Protein AF-A0AA89BQR2-F1 (afdb_monomer_lite)

InterPro domains:
  IPR036770 Ankyrin repeat-containing domain superfamily [G3DSA:1.25.40.20] (1-88)
  IPR036770 Ankyrin repeat-containing domain superfamily [SSF48403] (2-73)

Structure (mmCIF, N/CA/C/O backbone):
data_AF-A0AA89BQR2-F1
#
_entry.id   AF-A0AA89BQR2-F1
#
loop_
_atom_site.group_PDB
_atom_site.id
_atom_site.type_symbol
_atom_site.label_atom_id
_atom_site.label_alt_id
_atom_site.label_comp_id
_atom_site.label_asym_id
_atom_site.label_entity_id
_atom_site.label_seq_id
_atom_site.pdbx_PDB_ins_code
_atom_site.Cartn_x
_atom_site.Cartn_y
_atom_site.Cartn_z
_atom_site.occupancy
_atom_site.B_iso_or_equiv
_atom_site.auth_seq_id
_atom_site.auth_comp_id
_atom_site.auth_asym_id
_atom_site.auth_atom_id
_atom_site.pdbx_PDB_model_num
ATOM 1 N N . MET A 1 1 ? -2.392 -8.832 -18.900 1.00 62.16 1 MET A N 1
ATOM 2 C CA . MET A 1 1 ? -2.655 -10.027 -18.062 1.00 62.16 1 MET A CA 1
ATOM 3 C C . MET A 1 1 ? -3.172 -9.660 -16.673 1.00 62.16 1 MET A C 1
ATOM 5 O O . MET A 1 1 ? -4.148 -10.267 -16.267 1.00 62.16 1 MET A O 1
ATOM 9 N N . ALA A 1 2 ? -2.611 -8.667 -15.965 1.00 75.62 2 ALA A N 1
ATOM 10 C CA . ALA A 1 2 ? -3.115 -8.316 -14.628 1.00 75.62 2 ALA A CA 1
ATOM 11 C C . ALA A 1 2 ? -4.550 -7.757 -14.610 1.00 75.62 2 ALA A C 1
ATOM 13 O O . ALA A 1 2 ? -5.295 -8.112 -13.706 1.00 75.62 2 ALA A O 1
ATOM 14 N N . TRP A 1 3 ? -4.969 -6.980 -15.618 1.00 81.69 3 TRP A N 1
ATOM 15 C CA . TRP A 1 3 ? -6.349 -6.472 -15.684 1.00 81.69 3 TRP A CA 1
ATOM 16 C C . TRP A 1 3 ? -7.400 -7.593 -15.625 1.00 81.69 3 TRP A C 1
ATOM 18 O O . TRP A 1 3 ? -8.339 -7.513 -14.847 1.00 81.69 3 TRP A O 1
ATOM 28 N N . LEU A 1 4 ? -7.167 -8.704 -16.335 1.00 87.69 4 LEU A N 1
ATOM 29 C CA . LEU A 1 4 ? -8.053 -9.871 -16.296 1.00 87.69 4 LEU A CA 1
ATOM 30 C C . LEU A 1 4 ? -8.179 -10.464 -14.884 1.00 87.69 4 LEU A C 1
ATOM 32 O O . LEU A 1 4 ? -9.252 -10.907 -14.503 1.00 87.69 4 LEU A O 1
ATOM 36 N N . LEU A 1 5 ? -7.093 -10.496 -14.109 1.00 88.19 5 LEU A N 1
ATOM 37 C CA . LEU A 1 5 ? -7.138 -11.023 -12.744 1.00 88.19 5 LEU A CA 1
ATOM 38 C C . LEU A 1 5 ? -7.947 -10.103 -11.828 1.00 88.19 5 LEU A C 1
ATOM 40 O O . LEU A 1 5 ? -8.752 -10.590 -11.041 1.00 88.19 5 LEU A O 1
ATOM 44 N N . ILE A 1 6 ? -7.758 -8.789 -11.963 1.00 89.19 6 ILE A N 1
ATOM 45 C CA . ILE A 1 6 ? -8.514 -7.785 -11.207 1.00 89.19 6 ILE A CA 1
ATOM 46 C C . ILE A 1 6 ? -10.005 -7.870 -11.555 1.00 89.19 6 ILE A C 1
ATOM 48 O O . ILE A 1 6 ? -10.831 -7.943 -10.649 1.00 89.19 6 ILE A O 1
ATOM 52 N N . ASP A 1 7 ? -10.348 -7.969 -12.842 1.00 89.19 7 ASP A N 1
ATOM 53 C CA . ASP A 1 7 ? -11.734 -8.132 -13.303 1.00 89.19 7 ASP A CA 1
ATOM 54 C C . ASP A 1 7 ? -12.378 -9.428 -12.784 1.00 89.19 7 ASP A C 1
ATOM 56 O O . ASP A 1 7 ? -13.581 -9.477 -12.532 1.00 89.19 7 ASP A O 1
ATOM 60 N N . LEU A 1 8 ? -11.580 -10.482 -12.587 1.00 93.44 8 LEU A N 1
ATOM 61 C CA . LEU A 1 8 ? -12.020 -11.740 -11.978 1.00 93.44 8 LEU A CA 1
ATOM 62 C C . LEU A 1 8 ? -12.099 -11.685 -10.440 1.00 93.44 8 LEU A C 1
ATOM 64 O O . LEU A 1 8 ? -12.394 -12.703 -9.814 1.00 93.44 8 LEU A O 1
ATOM 68 N N . GLY A 1 9 ? -11.864 -10.524 -9.824 1.00 89.81 9 GLY A N 1
ATOM 69 C CA . GLY A 1 9 ? -11.985 -10.314 -8.381 1.00 89.81 9 GLY A CA 1
ATOM 70 C C . GLY A 1 9 ? -10.720 -10.630 -7.586 1.00 89.81 9 GLY A C 1
ATOM 71 O O . GLY A 1 9 ? -10.813 -10.924 -6.393 1.00 89.81 9 GLY A O 1
ATOM 72 N N . ALA A 1 10 ? -9.541 -10.601 -8.215 1.00 92.94 10 ALA A N 1
ATOM 73 C CA . ALA A 1 10 ? -8.287 -10.679 -7.474 1.00 92.94 10 ALA A CA 1
ATOM 74 C C . ALA A 1 10 ? -8.175 -9.511 -6.483 1.00 92.94 10 ALA A C 1
ATOM 76 O O . ALA A 1 10 ? -8.398 -8.352 -6.834 1.00 92.94 10 ALA A O 1
ATOM 77 N N . ASP A 1 11 ? -7.789 -9.823 -5.247 1.00 93.94 11 ASP A N 1
ATOM 78 C CA . ASP A 1 11 ? -7.597 -8.816 -4.211 1.00 93.94 11 ASP A CA 1
ATOM 79 C C . ASP A 1 11 ? -6.350 -7.964 -4.508 1.00 93.94 11 ASP A C 1
ATOM 81 O O . ASP A 1 11 ? -5.209 -8.400 -4.335 1.00 93.94 11 ASP A O 1
ATOM 85 N N . VAL A 1 12 ? -6.573 -6.719 -4.939 1.00 93.62 12 VAL A N 1
ATOM 86 C CA . VAL A 1 12 ? -5.517 -5.723 -5.208 1.00 93.62 12 VAL A CA 1
ATOM 87 C C . VAL A 1 12 ? -4.760 -5.294 -3.948 1.00 93.62 12 VAL A C 1
ATOM 89 O O . VAL A 1 12 ? -3.703 -4.670 -4.032 1.00 93.62 12 VAL A O 1
ATOM 92 N N . ASN A 1 13 ? -5.294 -5.650 -2.783 1.00 92.69 13 ASN A N 1
ATOM 93 C CA . ASN A 1 13 ? -4.764 -5.389 -1.459 1.00 92.69 13 ASN A CA 1
ATOM 94 C C . ASN A 1 13 ? -4.310 -6.685 -0.758 1.00 92.69 13 ASN A C 1
ATOM 96 O O . ASN A 1 13 ? -4.089 -6.671 0.455 1.00 92.69 13 ASN A O 1
ATOM 100 N N . ALA A 1 14 ? -4.110 -7.784 -1.493 1.00 93.44 14 ALA A N 1
ATOM 101 C CA . ALA A 1 14 ? -3.501 -8.989 -0.937 1.00 93.44 14 ALA A CA 1
ATOM 102 C C . ALA A 1 14 ? -2.115 -8.676 -0.346 1.00 93.44 14 ALA A C 1
ATOM 104 O O . ALA A 1 14 ? -1.433 -7.765 -0.810 1.00 93.44 14 ALA A O 1
ATOM 105 N N . ILE A 1 15 ? -1.689 -9.429 0.666 1.00 92.56 15 ILE A N 1
ATOM 106 C CA . ILE A 1 15 ? -0.370 -9.268 1.293 1.00 92.56 15 ILE A CA 1
ATOM 107 C C . ILE A 1 15 ? 0.469 -10.529 1.108 1.00 92.56 15 ILE A C 1
ATOM 109 O O . ILE A 1 15 ? -0.046 -11.646 1.200 1.00 92.56 15 ILE A O 1
ATOM 113 N N . ASP A 1 16 ? 1.762 -10.356 0.854 1.00 93.81 16 ASP A N 1
ATOM 114 C CA . ASP A 1 16 ? 2.734 -11.444 0.908 1.00 93.81 16 ASP A CA 1
ATOM 115 C C . ASP A 1 16 ? 3.269 -11.662 2.340 1.00 93.81 16 ASP A C 1
ATOM 117 O O . ASP A 1 16 ? 2.844 -11.027 3.309 1.00 93.81 16 ASP A O 1
ATOM 121 N N . LYS A 1 17 ? 4.229 -12.581 2.483 1.00 93.25 17 LYS A N 1
ATOM 122 C CA . LYS A 1 17 ? 4.891 -12.895 3.764 1.00 93.25 17 LYS A CA 1
ATOM 123 C C . LYS A 1 17 ? 5.654 -11.712 4.382 1.00 93.25 17 LYS A C 1
ATOM 125 O O . LYS A 1 17 ? 5.893 -11.706 5.586 1.00 93.25 17 LYS A O 1
ATOM 130 N N . ASP A 1 18 ? 6.049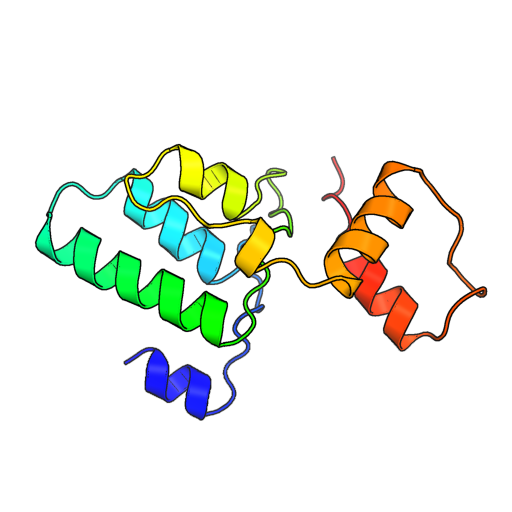 -10.744 3.563 1.00 91.19 18 ASP A N 1
ATOM 131 C CA . ASP A 1 18 ? 6.815 -9.562 3.948 1.00 91.19 18 ASP A CA 1
ATOM 132 C C . ASP A 1 18 ? 5.884 -8.345 4.144 1.00 91.19 18 ASP A C 1
ATOM 134 O O . ASP A 1 18 ? 6.341 -7.221 4.365 1.00 91.19 18 ASP A O 1
ATOM 138 N N . GLY A 1 19 ? 4.564 -8.561 4.095 1.00 91.56 19 GLY A N 1
ATOM 139 C CA . GLY A 1 19 ? 3.552 -7.516 4.216 1.00 91.56 19 GLY A CA 1
ATOM 140 C C . GLY A 1 19 ? 3.464 -6.616 2.982 1.00 91.56 19 GLY A C 1
ATOM 141 O O . GLY A 1 19 ? 2.813 -5.574 3.039 1.00 91.56 19 GLY A O 1
ATOM 142 N N . ASN A 1 20 ? 4.111 -6.980 1.872 1.00 93.94 20 ASN A N 1
ATOM 143 C CA . ASN A 1 20 ? 4.011 -6.225 0.632 1.00 93.94 20 ASN A CA 1
ATOM 144 C C . ASN A 1 20 ? 2.674 -6.510 -0.039 1.00 93.94 20 ASN A C 1
ATOM 146 O O . ASN A 1 20 ? 2.246 -7.659 -0.165 1.00 93.94 20 ASN A O 1
ATOM 150 N N . ARG A 1 21 ? 2.054 -5.444 -0.532 1.00 94.12 21 ARG A N 1
ATOM 151 C CA . ARG A 1 21 ? 0.893 -5.507 -1.418 1.00 94.12 21 ARG A CA 1
ATOM 152 C C . ARG A 1 21 ? 1.351 -5.547 -2.875 1.00 94.12 21 ARG A C 1
ATOM 154 O O . ARG A 1 21 ? 2.491 -5.164 -3.150 1.00 94.12 21 ARG A O 1
ATOM 161 N N . PRO A 1 22 ? 0.487 -5.928 -3.834 1.00 95.12 22 PRO A N 1
ATOM 162 C CA . PRO A 1 22 ? 0.813 -5.853 -5.257 1.00 95.12 22 PRO A CA 1
ATOM 163 C C . PRO A 1 22 ? 1.455 -4.519 -5.662 1.00 95.12 22 PRO A C 1
ATOM 165 O O . PRO A 1 22 ? 2.446 -4.508 -6.388 1.00 95.12 22 PRO A O 1
ATOM 168 N N . LEU A 1 23 ? 0.956 -3.403 -5.119 1.00 94.19 23 LEU A N 1
ATOM 169 C CA . LEU A 1 23 ? 1.494 -2.074 -5.404 1.00 94.19 23 LEU A CA 1
ATOM 170 C C . LEU A 1 23 ? 2.913 -1.858 -4.835 1.00 94.19 23 LEU A C 1
ATOM 172 O O . LEU A 1 23 ? 3.743 -1.254 -5.512 1.00 94.19 23 LEU A O 1
ATOM 176 N N . HIS A 1 24 ? 3.245 -2.409 -3.657 1.00 94.94 24 HIS A N 1
ATOM 177 C CA . HIS A 1 24 ? 4.613 -2.364 -3.112 1.00 94.94 24 HIS A CA 1
ATOM 178 C C . HIS A 1 24 ? 5.598 -3.075 -4.039 1.00 94.94 24 HIS A C 1
ATOM 180 O O . HIS A 1 24 ? 6.692 -2.570 -4.284 1.00 94.94 24 HIS A O 1
ATOM 186 N N . LEU A 1 25 ? 5.201 -4.233 -4.575 1.00 93.69 25 LEU A N 1
ATOM 187 C CA . LEU A 1 25 ? 6.041 -5.013 -5.482 1.00 93.69 25 LEU A CA 1
ATOM 188 C C . LEU A 1 25 ? 6.305 -4.254 -6.787 1.00 93.69 25 LEU A C 1
ATOM 190 O O . LEU A 1 25 ? 7.445 -4.227 -7.244 1.00 93.69 25 LEU A O 1
ATOM 194 N N . VAL A 1 26 ? 5.288 -3.588 -7.346 1.00 92.94 26 VAL A N 1
ATOM 195 C CA . VAL A 1 26 ? 5.439 -2.745 -8.544 1.00 92.94 26 VAL A CA 1
ATOM 196 C C . VAL A 1 26 ? 6.467 -1.639 -8.307 1.00 92.94 26 VAL A C 1
ATOM 198 O O . VAL A 1 26 ? 7.406 -1.506 -9.090 1.00 92.94 26 VAL A O 1
ATOM 201 N N . TYR A 1 27 ? 6.361 -0.903 -7.199 1.00 93.31 27 TYR A N 1
ATOM 202 C CA . TYR A 1 27 ? 7.309 0.171 -6.892 1.00 93.31 27 TYR A CA 1
ATOM 203 C C . TYR A 1 27 ? 8.718 -0.326 -6.573 1.00 93.31 27 TYR A C 1
ATOM 205 O O . TYR A 1 27 ? 9.697 0.293 -6.990 1.00 93.31 27 TYR A O 1
ATOM 213 N N . SER A 1 28 ? 8.840 -1.476 -5.908 1.00 91.31 28 SER A N 1
ATOM 214 C CA . SER A 1 28 ? 10.140 -2.112 -5.697 1.00 91.31 28 SER A CA 1
ATOM 215 C C . SER A 1 28 ? 10.816 -2.496 -7.016 1.00 91.31 28 SER A C 1
ATOM 217 O O . SER A 1 28 ? 12.038 -2.404 -7.101 1.00 91.31 28 SER A O 1
ATOM 219 N N . GLN A 1 29 ? 10.057 -2.933 -8.026 1.00 90.81 29 GLN A N 1
ATOM 220 C CA . GLN A 1 29 ? 10.609 -3.231 -9.350 1.00 90.81 29 GLN A CA 1
ATOM 221 C C . GLN A 1 29 ? 10.994 -1.945 -10.084 1.00 90.81 29 GLN A C 1
ATOM 223 O O . GLN A 1 29 ? 12.142 -1.824 -10.511 1.00 90.81 29 GLN A O 1
ATOM 228 N N . LEU A 1 30 ? 10.093 -0.955 -10.135 1.00 90.25 30 LEU A N 1
ATOM 229 C CA . LEU A 1 30 ? 10.334 0.351 -10.766 1.00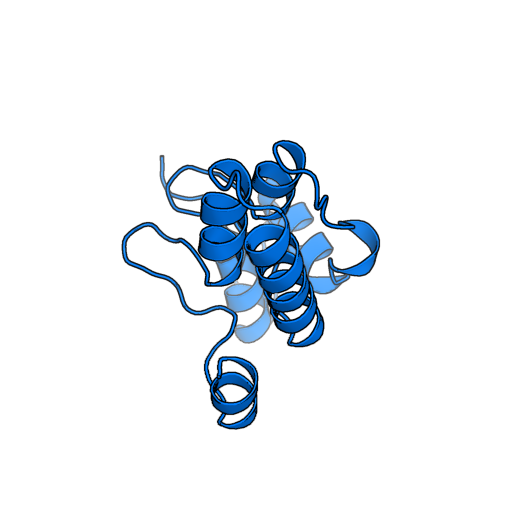 90.25 30 LEU A CA 1
ATOM 230 C C . LEU A 1 30 ? 11.608 1.039 -10.251 1.00 90.25 30 LEU A C 1
ATOM 232 O O . LEU A 1 30 ? 12.315 1.666 -11.032 1.00 90.25 30 LEU A O 1
ATOM 236 N N . ALA A 1 31 ? 11.937 0.890 -8.964 1.00 87.69 31 ALA A N 1
ATOM 237 C CA . ALA A 1 31 ?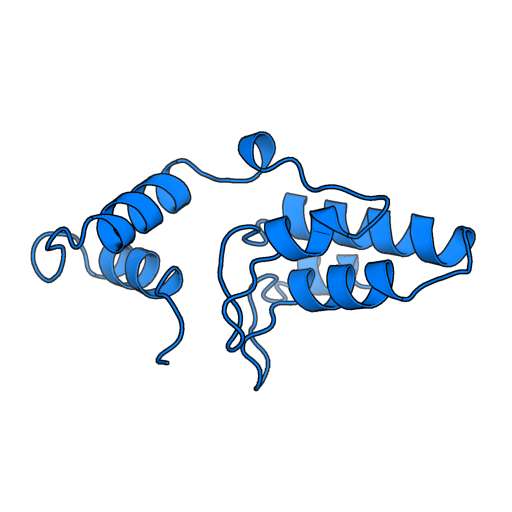 13.152 1.453 -8.368 1.00 87.69 31 ALA A CA 1
ATOM 238 C C . ALA A 1 31 ? 14.463 0.811 -8.869 1.00 87.69 31 ALA A C 1
ATOM 240 O O . ALA A 1 31 ? 15.535 1.390 -8.707 1.00 87.69 31 ALA A O 1
ATOM 241 N N . THR A 1 32 ? 14.397 -0.390 -9.447 1.00 88.62 32 THR A N 1
ATOM 242 C CA . THR A 1 32 ? 15.574 -1.158 -9.900 1.00 88.62 32 THR A CA 1
ATOM 243 C C . THR A 1 32 ? 15.664 -1.302 -11.418 1.00 88.62 32 THR A C 1
ATOM 245 O O . THR A 1 32 ? 16.700 -1.719 -11.938 1.00 88.62 32 THR A O 1
ATOM 248 N N . MET A 1 33 ? 14.594 -0.952 -12.132 1.00 87.19 33 MET A N 1
ATOM 249 C CA . MET A 1 33 ? 14.505 -1.063 -13.582 1.00 87.19 33 MET A CA 1
ATOM 250 C C . MET A 1 33 ? 15.336 0.003 -14.295 1.00 87.19 33 MET A C 1
ATOM 252 O O . MET A 1 33 ? 15.428 1.150 -13.863 1.00 87.19 33 MET A O 1
ATOM 256 N N . THR A 1 34 ? 15.928 -0.392 -15.421 1.00 87.38 34 THR A N 1
ATOM 257 C CA . THR A 1 34 ? 16.724 0.498 -16.285 1.00 87.38 34 THR A CA 1
ATOM 258 C C . THR A 1 34 ? 16.225 0.535 -17.728 1.00 87.38 34 THR A C 1
ATOM 260 O O . THR A 1 34 ? 16.558 1.469 -18.452 1.00 87.38 34 THR A O 1
ATOM 263 N N . ASP A 1 35 ? 15.409 -0.440 -18.145 1.00 90.12 35 ASP A N 1
ATOM 264 C CA . ASP A 1 35 ? 14.789 -0.452 -19.468 1.00 90.12 35 ASP A CA 1
ATOM 265 C C . ASP A 1 35 ? 13.564 0.472 -19.494 1.00 90.12 35 ASP A C 1
ATOM 267 O O . ASP A 1 35 ? 12.600 0.271 -18.756 1.00 90.12 35 ASP A O 1
ATOM 271 N N . GLU A 1 36 ? 13.599 1.488 -20.357 1.00 85.50 36 GLU A N 1
ATOM 272 C CA . GLU A 1 36 ? 12.552 2.511 -20.456 1.00 85.50 36 GLU A CA 1
ATOM 273 C C . GLU A 1 36 ? 11.179 1.941 -20.849 1.00 85.50 36 GLU A C 1
ATOM 275 O O . GLU A 1 36 ? 10.151 2.434 -20.379 1.00 85.50 36 GLU A O 1
ATOM 280 N N . LYS A 1 37 ? 11.130 0.891 -21.681 1.00 85.31 37 LYS A N 1
ATOM 281 C CA . LYS A 1 37 ? 9.861 0.306 -22.143 1.00 85.31 37 LYS A CA 1
ATOM 282 C C . LYS A 1 37 ? 9.196 -0.523 -21.059 1.00 85.31 37 LYS A C 1
ATOM 284 O O . LYS A 1 37 ? 7.966 -0.528 -20.958 1.00 85.31 37 LYS A O 1
ATOM 289 N N . GLU A 1 38 ? 9.992 -1.248 -20.277 1.00 86.19 38 GLU A N 1
ATOM 290 C CA . GLU A 1 38 ? 9.486 -1.970 -19.110 1.00 86.19 38 GLU A CA 1
ATOM 291 C C . GLU A 1 38 ? 9.010 -0.992 -18.037 1.00 86.19 38 GLU A C 1
ATOM 293 O O . GLU A 1 38 ? 7.949 -1.198 -17.449 1.00 86.19 38 GLU A O 1
ATOM 298 N N . LEU A 1 39 ? 9.735 0.113 -17.854 1.00 86.12 39 LEU A N 1
ATOM 299 C CA . LEU A 1 39 ? 9.394 1.165 -16.907 1.00 86.12 39 LEU A CA 1
ATOM 300 C C . LEU A 1 39 ? 8.015 1.784 -17.203 1.00 86.12 39 LEU A C 1
ATOM 302 O O . LEU A 1 39 ? 7.184 1.897 -16.303 1.00 86.12 39 LEU A O 1
ATOM 306 N N . GLU A 1 40 ? 7.734 2.110 -18.470 1.00 85.69 40 GLU A N 1
ATOM 307 C CA . GLU A 1 40 ? 6.421 2.616 -18.895 1.00 85.69 40 GLU A CA 1
ATOM 308 C C . GLU A 1 40 ? 5.307 1.585 -18.660 1.00 85.69 40 GLU A C 1
ATOM 310 O O . GLU A 1 40 ? 4.254 1.921 -18.111 1.00 85.69 40 GLU A O 1
ATOM 315 N N . HIS A 1 41 ? 5.540 0.317 -19.015 1.00 85.94 41 HIS A N 1
ATOM 316 C CA . HIS A 1 41 ? 4.563 -0.745 -18.769 1.00 85.94 41 HIS A CA 1
ATOM 317 C C . HIS A 1 41 ? 4.263 -0.896 -17.275 1.00 85.94 41 HIS A C 1
ATOM 319 O O . HIS A 1 41 ? 3.095 -0.971 -16.896 1.00 85.94 41 HIS A O 1
ATOM 325 N N . PHE A 1 42 ? 5.285 -0.916 -16.415 1.00 88.06 42 PHE A N 1
ATOM 326 C CA . PHE A 1 42 ? 5.105 -1.019 -14.965 1.00 88.06 42 PHE A CA 1
ATOM 327 C C . PHE A 1 42 ? 4.416 0.211 -14.361 1.00 88.06 42 PHE A C 1
ATOM 329 O O . PHE A 1 42 ? 3.608 0.045 -13.447 1.00 88.06 42 PHE A O 1
ATOM 336 N N . GLY A 1 43 ? 4.647 1.409 -14.905 1.00 88.12 43 GLY A N 1
ATOM 337 C CA . GLY A 1 43 ? 3.879 2.607 -14.555 1.00 88.12 43 GLY A CA 1
ATOM 338 C C . GLY A 1 43 ? 2.378 2.420 -14.802 1.00 88.12 43 GLY A C 1
ATOM 339 O O . GLY A 1 43 ? 1.569 2.653 -13.908 1.00 88.12 43 GLY A O 1
ATOM 340 N N . GLN A 1 44 ? 2.000 1.867 -15.959 1.00 88.56 44 GLN A N 1
ATOM 341 C CA . GLN A 1 44 ? 0.594 1.559 -16.264 1.00 88.56 44 GLN A CA 1
ATOM 342 C C . GLN A 1 44 ? 0.003 0.507 -15.308 1.00 88.56 44 GLN A C 1
ATOM 344 O O . GLN A 1 44 ? -1.174 0.583 -14.950 1.00 88.56 44 GLN A O 1
ATOM 349 N N . PHE A 1 45 ? 0.800 -0.473 -14.860 1.00 89.75 45 PHE A N 1
ATOM 350 C CA . PHE A 1 45 ? 0.360 -1.421 -13.830 1.00 89.75 45 PHE A CA 1
ATOM 351 C C . PHE A 1 45 ? 0.119 -0.734 -12.479 1.00 89.75 45 PHE A C 1
ATOM 353 O O . PHE A 1 45 ? -0.849 -1.088 -11.802 1.00 89.75 45 PHE A O 1
ATOM 360 N N . ALA A 1 46 ? 0.957 0.233 -12.092 1.00 91.00 46 ALA A N 1
ATOM 361 C CA . ALA A 1 46 ? 0.755 1.017 -10.873 1.00 91.00 46 ALA A CA 1
ATOM 362 C C . ALA A 1 46 ? -0.570 1.792 -10.935 1.00 91.00 46 ALA A C 1
ATOM 364 O O . ALA A 1 46 ? -1.401 1.648 -10.036 1.00 91.00 46 ALA A O 1
ATOM 365 N N . ASP A 1 47 ? -0.810 2.516 -12.032 1.00 89.56 47 ASP A N 1
ATOM 366 C CA . ASP A 1 47 ? -2.048 3.271 -12.250 1.00 89.56 47 ASP A CA 1
ATOM 367 C C . ASP A 1 47 ? -3.282 2.366 -12.202 1.00 89.56 47 ASP A C 1
ATOM 369 O O . ASP A 1 47 ? -4.271 2.681 -11.540 1.00 89.56 47 ASP A O 1
ATOM 373 N N . MET A 1 48 ? -3.217 1.204 -12.854 1.00 90.81 48 MET A N 1
ATOM 374 C CA . MET A 1 48 ? -4.312 0.236 -12.868 1.00 90.81 48 MET A CA 1
ATOM 375 C C . MET A 1 48 ? -4.641 -0.279 -11.459 1.00 90.81 48 MET A C 1
ATOM 377 O O . MET A 1 48 ? -5.815 -0.361 -11.095 1.00 90.81 48 MET A O 1
ATOM 381 N N . LEU A 1 49 ? -3.632 -0.616 -10.647 1.00 92.06 49 LEU A N 1
ATOM 382 C CA . LEU A 1 49 ? -3.843 -1.067 -9.267 1.00 92.06 49 LEU A CA 1
ATOM 383 C C . LEU A 1 49 ? -4.495 0.027 -8.419 1.00 92.06 49 LEU A C 1
ATOM 385 O O . LEU A 1 49 ? -5.448 -0.239 -7.687 1.00 92.06 49 LEU A O 1
ATOM 389 N N . VAL A 1 50 ? -4.016 1.261 -8.551 1.00 91.12 50 VAL A N 1
ATOM 390 C CA . VAL A 1 50 ? -4.545 2.418 -7.828 1.00 91.12 50 VAL A CA 1
ATOM 391 C C . VAL A 1 50 ? -5.995 2.709 -8.225 1.00 91.12 50 VAL A C 1
ATOM 393 O O . VAL A 1 50 ? -6.852 2.856 -7.354 1.00 91.12 50 VAL A O 1
ATOM 396 N N . GLN A 1 51 ? -6.309 2.703 -9.524 1.00 89.06 51 GLN A N 1
ATOM 397 C CA . GLN A 1 51 ? -7.681 2.849 -10.030 1.00 89.06 51 GLN A CA 1
ATOM 398 C C . GLN A 1 51 ? -8.608 1.725 -9.552 1.00 89.06 51 GLN A C 1
ATOM 400 O O . GLN A 1 51 ? -9.807 1.938 -9.385 1.00 89.06 51 GLN A O 1
ATOM 405 N N . SER A 1 52 ? -8.045 0.547 -9.283 1.00 90.44 52 SER A N 1
ATOM 406 C CA . SER A 1 52 ? -8.769 -0.615 -8.763 1.00 90.44 52 SER A CA 1
ATOM 407 C C . SER A 1 52 ? -8.914 -0.614 -7.234 1.00 90.44 52 SER A C 1
ATOM 409 O O . SER A 1 52 ? -9.445 -1.569 -6.672 1.00 90.44 52 SER A O 1
ATOM 411 N N . GLY A 1 53 ? -8.470 0.443 -6.542 1.00 89.75 53 GLY A N 1
ATOM 412 C CA . GLY A 1 53 ? -8.621 0.593 -5.091 1.00 89.75 53 GLY A CA 1
ATOM 413 C C . GLY A 1 53 ? -7.453 0.052 -4.265 1.00 89.75 53 GLY A C 1
ATOM 414 O O . GLY A 1 53 ? -7.629 -0.261 -3.083 1.00 89.75 53 GLY A O 1
ATOM 415 N N . ALA A 1 54 ? -6.261 -0.078 -4.853 1.00 92.06 54 ALA A N 1
ATOM 416 C CA . ALA A 1 54 ? -5.061 -0.387 -4.084 1.00 92.06 54 ALA A CA 1
ATOM 417 C C . ALA A 1 54 ? -4.739 0.748 -3.102 1.00 92.06 54 ALA A C 1
ATOM 419 O O . ALA A 1 54 ? -4.671 1.922 -3.472 1.00 92.06 54 ALA A O 1
ATOM 420 N N . HIS A 1 55 ? -4.504 0.392 -1.841 1.00 91.06 55 HIS A N 1
ATOM 421 C CA . HIS A 1 55 ? -4.094 1.356 -0.831 1.00 91.06 55 HIS A CA 1
ATOM 422 C C . HIS A 1 55 ? -2.636 1.766 -1.029 1.00 91.06 55 HIS A C 1
ATOM 424 O O . HIS A 1 55 ? -1.729 0.934 -1.008 1.00 91.06 55 HIS A O 1
ATOM 430 N N . VAL A 1 56 ? -2.412 3.071 -1.154 1.00 91.62 56 VAL A N 1
ATOM 431 C CA . VAL A 1 56 ? -1.078 3.647 -1.367 1.00 91.62 56 VAL A CA 1
ATOM 432 C C . VAL A 1 56 ? -0.319 3.901 -0.057 1.00 91.62 56 VAL A C 1
ATOM 434 O O . VAL A 1 56 ? 0.906 4.025 -0.053 1.00 91.62 56 VAL A O 1
ATOM 437 N N . ASP A 1 57 ? -1.037 3.977 1.064 1.00 89.25 57 ASP A N 1
ATOM 438 C CA . ASP A 1 57 ? -0.553 4.510 2.339 1.00 89.25 57 ASP A CA 1
ATOM 439 C C . ASP A 1 57 ? -0.332 3.463 3.441 1.00 89.25 57 ASP A C 1
ATOM 441 O O . ASP A 1 57 ? 0.094 3.812 4.542 1.00 89.25 57 ASP A O 1
ATOM 445 N N . VAL A 1 58 ? -0.574 2.184 3.153 1.00 90.06 58 VAL A N 1
ATOM 446 C CA . VAL A 1 58 ? -0.355 1.087 4.105 1.00 90.06 58 VAL A CA 1
ATOM 447 C C . VAL A 1 58 ? 1.109 0.664 4.116 1.00 90.06 58 VAL A C 1
ATOM 449 O O . VAL A 1 58 ? 1.755 0.592 3.069 1.00 90.06 58 VAL A O 1
ATOM 452 N N . LEU A 1 59 ? 1.619 0.348 5.305 1.00 91.38 59 LEU A N 1
ATOM 453 C CA . LEU A 1 59 ? 3.003 -0.063 5.506 1.00 91.38 59 LEU A CA 1
ATOM 454 C C . LEU A 1 59 ? 3.181 -1.576 5.315 1.00 91.38 59 LEU A C 1
ATOM 456 O O . LEU A 1 59 ? 2.356 -2.358 5.786 1.00 91.38 59 LEU A O 1
ATOM 460 N N . ASN A 1 60 ? 4.272 -1.977 4.662 1.00 92.12 60 ASN A N 1
ATOM 461 C CA . ASN A 1 60 ? 4.759 -3.362 4.680 1.00 92.12 60 ASN A CA 1
ATOM 462 C C . ASN A 1 60 ? 5.475 -3.672 6.009 1.00 92.12 60 ASN A C 1
ATOM 464 O O . ASN A 1 60 ? 5.659 -2.774 6.827 1.00 92.12 60 ASN A O 1
ATOM 468 N N . ASN A 1 61 ? 5.973 -4.899 6.214 1.00 92.00 61 ASN A N 1
ATOM 469 C CA . ASN A 1 61 ? 6.659 -5.277 7.463 1.00 92.00 61 ASN A CA 1
ATOM 470 C C . ASN A 1 61 ? 7.969 -4.508 7.721 1.00 92.00 61 ASN A C 1
ATOM 472 O O . ASN A 1 61 ? 8.486 -4.543 8.835 1.00 92.00 61 ASN A O 1
ATOM 476 N N . LYS A 1 62 ? 8.506 -3.799 6.720 1.00 89.81 62 LYS A N 1
ATOM 477 C CA . LYS A 1 62 ? 9.670 -2.909 6.859 1.00 89.81 62 LYS A CA 1
ATOM 478 C C . LYS A 1 62 ? 9.285 -1.479 7.257 1.00 89.81 62 LYS A C 1
ATOM 480 O O . LYS A 1 62 ? 10.164 -0.645 7.445 1.00 89.81 62 LYS A O 1
ATOM 485 N N . GLY A 1 63 ? 7.991 -1.185 7.388 1.00 90.31 63 GLY A N 1
ATOM 486 C CA . GLY A 1 63 ? 7.490 0.154 7.691 1.00 90.31 63 GLY A CA 1
ATOM 487 C C . GLY A 1 63 ? 7.409 1.078 6.472 1.00 90.31 63 GLY A C 1
ATOM 488 O O . GLY A 1 63 ? 7.311 2.290 6.644 1.00 90.31 63 GLY A O 1
ATOM 489 N N . GLU A 1 64 ? 7.441 0.539 5.251 1.00 91.12 64 GLU A N 1
ATOM 490 C CA . GLU A 1 64 ? 7.445 1.309 4.003 1.00 91.12 64 GLU A CA 1
ATOM 491 C C . GLU A 1 64 ? 6.041 1.348 3.379 1.00 91.12 64 GLU A C 1
ATOM 493 O O . GLU A 1 64 ? 5.394 0.312 3.208 1.00 91.12 64 GLU A O 1
ATOM 498 N N . SER A 1 65 ? 5.570 2.540 3.000 1.00 91.44 65 SER A N 1
ATOM 499 C CA . SER A 1 65 ? 4.356 2.700 2.179 1.00 91.44 65 SER A CA 1
ATOM 500 C C . SER A 1 65 ? 4.695 2.706 0.689 1.00 91.44 65 SER A C 1
ATOM 502 O O . SER A 1 65 ? 5.818 3.040 0.307 1.00 91.44 65 SER A O 1
ATOM 504 N N . CYS A 1 66 ? 3.714 2.414 -0.169 1.00 91.62 66 CYS A N 1
ATOM 505 C CA . CYS A 1 66 ? 3.889 2.546 -1.620 1.00 91.62 66 CYS A CA 1
ATOM 506 C C . CYS A 1 66 ? 4.211 3.991 -2.016 1.00 91.62 66 CYS A C 1
ATOM 508 O O . CYS A 1 66 ? 5.057 4.216 -2.875 1.00 91.62 66 CYS A O 1
ATOM 510 N N . VAL A 1 67 ? 3.589 4.972 -1.350 1.00 90.00 67 VAL A N 1
ATOM 511 C CA . VAL A 1 67 ? 3.920 6.394 -1.524 1.00 90.00 67 VAL A CA 1
ATOM 512 C C . VAL A 1 67 ? 5.399 6.653 -1.261 1.00 90.00 67 VAL A C 1
ATOM 514 O O . VAL A 1 67 ? 6.042 7.332 -2.058 1.00 90.00 67 VAL A O 1
ATOM 517 N N . GLU A 1 68 ? 5.951 6.120 -0.170 1.00 89.31 68 GLU A N 1
ATOM 518 C CA . GLU A 1 68 ? 7.360 6.333 0.167 1.00 89.31 68 GLU A CA 1
ATOM 519 C C . GLU A 1 68 ? 8.288 5.683 -0.860 1.00 89.31 68 GLU A C 1
ATOM 521 O O . GLU A 1 68 ? 9.206 6.337 -1.349 1.00 89.31 68 GLU A O 1
ATOM 526 N N . LEU A 1 69 ? 7.990 4.444 -1.265 1.00 90.50 69 LEU A N 1
ATOM 527 C CA . LEU A 1 69 ? 8.736 3.756 -2.320 1.00 90.50 69 LEU A CA 1
ATOM 528 C C . LEU A 1 69 ? 8.646 4.494 -3.664 1.00 90.50 69 LEU A C 1
ATOM 530 O O . LEU A 1 69 ? 9.622 4.537 -4.400 1.00 90.50 69 LEU A O 1
ATOM 534 N N . SER A 1 70 ? 7.514 5.126 -3.983 1.00 90.69 70 SER A N 1
ATOM 535 C CA . SER A 1 70 ? 7.345 5.841 -5.254 1.00 90.69 70 SER A CA 1
ATOM 536 C C . SER A 1 70 ? 8.268 7.051 -5.402 1.00 90.69 70 SER A C 1
ATOM 538 O O . SER A 1 70 ? 8.658 7.381 -6.521 1.00 90.69 70 SER A O 1
ATOM 540 N N . LYS A 1 71 ? 8.678 7.680 -4.290 1.00 89.06 71 LYS A N 1
ATOM 541 C CA . LYS A 1 71 ? 9.548 8.870 -4.295 1.00 89.06 71 LYS A CA 1
ATOM 542 C C . LYS A 1 71 ? 10.954 8.594 -4.819 1.00 89.06 71 LYS A C 1
ATOM 544 O O . LYS A 1 71 ? 11.620 9.526 -5.258 1.00 89.06 71 LYS A O 1
ATOM 549 N N . SER A 1 72 ? 11.418 7.347 -4.751 1.00 85.88 72 SER A N 1
ATOM 550 C CA . SER A 1 72 ? 12.713 6.938 -5.304 1.00 85.88 72 SER A CA 1
ATOM 551 C C . SER A 1 72 ? 12.627 6.504 -6.771 1.00 85.88 72 SER A C 1
ATOM 553 O O . SER A 1 72 ? 13.627 6.062 -7.334 1.00 85.88 72 SER A O 1
ATOM 555 N N . THR A 1 73 ? 11.458 6.644 -7.406 1.00 86.12 73 THR A N 1
ATOM 556 C CA . THR A 1 73 ? 11.213 6.263 -8.803 1.00 86.12 73 THR A CA 1
ATOM 557 C C . THR A 1 73 ? 10.858 7.476 -9.662 1.00 86.12 73 THR A C 1
ATOM 559 O O . THR A 1 73 ? 10.459 8.523 -9.156 1.00 86.12 73 THR A O 1
ATOM 562 N N . ASN A 1 74 ? 10.918 7.315 -10.986 1.00 84.44 74 ASN A N 1
ATOM 563 C CA . ASN A 1 74 ? 10.433 8.324 -11.936 1.00 84.44 74 ASN A CA 1
ATOM 564 C C . ASN A 1 74 ? 8.889 8.388 -12.038 1.00 84.44 74 ASN A C 1
ATOM 566 O O . ASN A 1 74 ? 8.372 9.136 -12.864 1.00 84.44 74 ASN A O 1
ATOM 570 N N . PHE A 1 75 ? 8.153 7.624 -11.218 1.00 84.19 75 PHE A N 1
ATOM 571 C CA . PHE A 1 75 ? 6.689 7.486 -11.251 1.00 84.19 75 PHE A CA 1
ATOM 572 C C . PHE A 1 75 ? 6.081 7.795 -9.874 1.00 84.19 75 PHE A C 1
ATOM 574 O O . PHE A 1 75 ? 5.539 6.900 -9.220 1.00 84.19 75 PHE A O 1
ATOM 581 N N . PRO A 1 76 ? 6.193 9.039 -9.381 1.00 83.25 76 PRO A N 1
ATOM 582 C CA . PRO A 1 76 ? 5.687 9.388 -8.060 1.00 83.25 76 PRO A CA 1
ATOM 583 C C . PRO A 1 76 ? 4.168 9.188 -7.977 1.00 83.25 76 PRO A C 1
ATOM 585 O O . PRO A 1 76 ? 3.431 9.611 -8.866 1.00 83.25 76 PRO A O 1
ATOM 588 N N . LEU A 1 77 ? 3.697 8.585 -6.882 1.00 85.56 77 LEU A N 1
ATOM 589 C CA . LEU A 1 77 ? 2.265 8.495 -6.599 1.00 85.56 77 LEU A CA 1
ATOM 590 C C . LEU A 1 77 ? 1.726 9.837 -6.117 1.00 85.56 77 LEU A C 1
ATOM 592 O O . LEU A 1 77 ? 2.255 10.428 -5.170 1.00 85.56 77 LEU A O 1
ATOM 596 N N . ASP A 1 78 ? 0.598 10.260 -6.686 1.00 80.06 78 ASP A N 1
ATOM 597 C CA . ASP A 1 78 ? -0.195 11.330 -6.095 1.00 80.06 78 ASP A CA 1
ATOM 598 C C . ASP A 1 78 ? -0.967 10.799 -4.878 1.00 80.06 78 ASP A C 1
ATOM 600 O O . ASP A 1 78 ? -2.000 10.131 -4.970 1.00 80.06 78 ASP A O 1
ATOM 604 N N . VAL A 1 79 ? -0.440 11.121 -3.701 1.00 74.81 79 VAL A N 1
ATOM 605 C CA . VAL A 1 79 ? -1.016 10.752 -2.405 1.00 74.81 79 VAL A CA 1
ATOM 606 C C . VAL A 1 79 ? -2.410 11.342 -2.217 1.00 74.81 79 VAL A C 1
ATOM 608 O O . VAL A 1 79 ? -3.269 10.698 -1.617 1.00 74.81 79 VAL A O 1
ATOM 611 N N . VAL A 1 80 ? -2.640 12.568 -2.691 1.00 74.06 80 VAL A N 1
ATOM 612 C CA . VAL A 1 80 ? -3.884 13.305 -2.446 1.00 74.06 80 VAL A CA 1
ATOM 613 C C . VAL A 1 80 ? -4.998 12.756 -3.327 1.00 74.06 80 VAL A C 1
ATOM 615 O O . VAL A 1 80 ? -6.120 12.595 -2.852 1.00 74.06 80 VAL A O 1
ATOM 618 N N . ALA A 1 81 ? -4.683 12.411 -4.576 1.00 76.44 81 ALA A N 1
ATOM 619 C CA . ALA A 1 81 ? -5.653 11.833 -5.501 1.00 76.44 81 ALA A CA 1
ATOM 620 C C . ALA A 1 81 ? -6.131 10.431 -5.079 1.00 76.44 81 ALA A C 1
ATOM 622 O O . ALA A 1 81 ? -7.264 10.052 -5.381 1.00 76.44 81 ALA A O 1
ATOM 623 N N . HIS A 1 82 ? -5.289 9.666 -4.374 1.00 77.06 82 HIS A N 1
ATOM 624 C CA . HIS A 1 82 ? -5.506 8.229 -4.167 1.00 77.06 82 HIS A CA 1
ATOM 625 C C . HIS A 1 82 ? -5.616 7.787 -2.702 1.00 77.06 82 HIS A C 1
ATOM 627 O O . HIS A 1 82 ? -5.762 6.599 -2.420 1.00 77.06 82 HIS A O 1
ATOM 633 N N . THR A 1 83 ? -5.620 8.731 -1.757 1.00 84.19 83 THR A N 1
ATOM 634 C CA . THR A 1 83 ? -5.940 8.451 -0.350 1.00 84.19 83 THR A CA 1
ATOM 635 C C . THR A 1 83 ? -7.392 8.821 -0.071 1.00 84.19 83 THR A C 1
ATOM 637 O O . THR A 1 83 ? -7.766 9.992 -0.101 1.00 84.19 83 THR A O 1
ATOM 640 N N . SER A 1 84 ? -8.230 7.831 0.247 1.00 87.31 84 SER A N 1
ATOM 641 C CA . SER A 1 84 ? -9.615 8.113 0.639 1.00 87.31 84 SER A CA 1
ATOM 642 C C . SER A 1 84 ? -9.679 8.826 1.995 1.00 87.31 84 SER A C 1
ATOM 644 O O . SER A 1 84 ? -8.825 8.622 2.864 1.00 87.31 84 SER A O 1
ATOM 646 N N . LEU A 1 85 ? -10.751 9.592 2.233 1.00 89.25 85 LEU A N 1
ATOM 647 C CA . LEU A 1 85 ? -11.004 10.202 3.544 1.00 89.25 85 LEU A CA 1
ATOM 648 C C . LEU A 1 85 ? -11.001 9.150 4.664 1.00 89.25 85 LEU A C 1
ATOM 650 O O . LEU A 1 85 ? -10.459 9.396 5.736 1.00 89.25 85 LEU A O 1
ATOM 654 N N . LYS A 1 86 ? -11.530 7.949 4.394 1.00 90.38 86 LYS A N 1
ATOM 655 C CA . LYS A 1 86 ? -11.566 6.837 5.353 1.00 90.38 86 LYS A CA 1
ATOM 656 C C . LYS A 1 86 ? -10.157 6.348 5.723 1.00 90.38 86 LYS A C 1
ATOM 658 O O . LYS A 1 86 ? -9.915 6.043 6.889 1.00 90.38 86 LYS A O 1
ATOM 663 N N . CYS A 1 87 ? -9.226 6.301 4.766 1.00 89.69 87 CYS A N 1
ATOM 664 C CA . CYS A 1 87 ? -7.814 5.979 5.022 1.00 89.69 87 CYS A CA 1
ATOM 665 C C . CYS A 1 87 ? -7.147 7.070 5.869 1.00 89.69 87 CYS A C 1
ATOM 667 O O . CYS A 1 87 ? -6.498 6.780 6.874 1.00 89.69 87 CYS A O 1
ATOM 669 N N . LEU A 1 88 ? -7.385 8.340 5.522 1.00 89.31 88 LEU A N 1
ATOM 670 C CA . LEU A 1 88 ? -6.840 9.477 6.262 1.00 89.31 88 LEU A CA 1
ATOM 671 C C . LEU A 1 88 ? -7.345 9.518 7.713 1.00 89.31 88 LEU A C 1
ATOM 673 O O . LEU A 1 88 ? -6.570 9.778 8.635 1.00 89.31 88 LEU A O 1
ATOM 677 N N . THR A 1 89 ? -8.628 9.217 7.934 1.00 92.06 89 THR A N 1
ATOM 678 C CA . THR A 1 89 ? -9.204 9.097 9.278 1.00 92.06 89 THR A CA 1
ATOM 679 C C . THR A 1 89 ? -8.574 7.940 10.050 1.00 92.06 89 THR A C 1
ATOM 681 O O . THR A 1 89 ? -8.158 8.143 11.189 1.00 92.06 89 THR A O 1
ATOM 684 N N . ALA A 1 90 ? -8.440 6.757 9.439 1.00 93.12 90 ALA A N 1
ATOM 685 C CA . ALA A 1 90 ? -7.802 5.604 10.076 1.00 93.12 90 ALA A CA 1
ATOM 686 C C . ALA A 1 90 ? -6.366 5.918 10.524 1.00 93.12 90 ALA A C 1
ATOM 688 O O . ALA A 1 90 ? -6.009 5.667 11.674 1.00 93.12 90 ALA A O 1
ATOM 689 N N . ARG A 1 91 ? -5.570 6.551 9.656 1.00 89.12 91 ARG A N 1
ATOM 690 C CA . ARG A 1 91 ? -4.213 7.006 9.992 1.00 89.12 91 ARG A CA 1
ATOM 691 C C . ARG A 1 91 ? -4.204 8.021 11.120 1.00 89.12 91 ARG A C 1
ATOM 693 O O . ARG A 1 91 ? -3.442 7.864 12.063 1.00 89.12 91 ARG A O 1
ATOM 700 N N . THR A 1 92 ? -5.086 9.016 11.068 1.00 92.06 92 THR A N 1
ATOM 701 C CA . THR A 1 92 ? -5.175 10.049 12.110 1.00 92.06 92 THR A CA 1
ATOM 702 C C . THR A 1 92 ? -5.490 9.438 13.477 1.00 92.06 92 THR A C 1
ATOM 704 O O . THR A 1 92 ? -4.877 9.830 14.470 1.00 92.06 92 THR A O 1
ATOM 707 N N . ILE A 1 93 ? -6.402 8.458 13.530 1.00 94.06 93 ILE A N 1
ATOM 708 C CA . ILE A 1 93 ? -6.727 7.704 14.750 1.00 94.06 93 ILE A CA 1
ATOM 709 C C . ILE A 1 93 ? -5.482 6.995 15.291 1.00 94.06 93 ILE A C 1
ATOM 711 O O . ILE A 1 93 ? -5.169 7.128 16.473 1.00 94.06 93 ILE A O 1
ATOM 715 N N . LEU A 1 94 ? -4.757 6.278 14.431 1.00 90.88 94 LEU A N 1
ATOM 716 C CA . LEU A 1 94 ? -3.577 5.508 14.822 1.00 90.88 94 LEU A CA 1
ATOM 717 C C . LEU A 1 94 ? -2.395 6.394 15.234 1.00 90.88 94 LEU A C 1
ATOM 719 O O . LEU A 1 94 ? -1.793 6.158 16.276 1.00 90.88 94 LEU A O 1
ATOM 723 N N . ASP A 1 95 ? -2.081 7.431 14.458 1.00 90.31 95 ASP A N 1
ATOM 724 C CA . ASP A 1 95 ? -0.943 8.322 14.705 1.00 90.31 95 ASP A CA 1
ATOM 725 C C . ASP A 1 95 ? -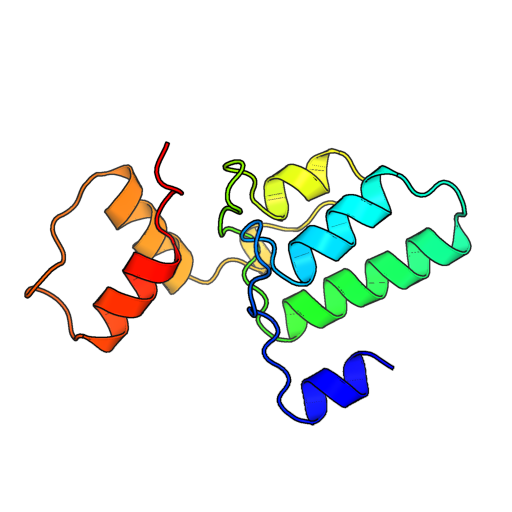1.112 9.149 15.989 1.00 90.31 95 ASP A C 1
ATOM 727 O O . ASP A 1 95 ? -0.123 9.474 16.645 1.00 90.31 95 ASP A O 1
ATOM 731 N N . ASN A 1 96 ? -2.355 9.446 16.384 1.00 94.44 96 ASN A N 1
ATOM 732 C CA . ASN A 1 96 ? -2.666 10.174 17.618 1.00 94.44 96 ASN A CA 1
ATOM 733 C C . ASN A 1 96 ? -3.072 9.254 18.783 1.00 94.44 96 ASN A C 1
ATOM 735 O O . ASN A 1 96 ? -3.483 9.754 19.829 1.00 94.44 96 ASN A O 1
ATOM 739 N N . ASN A 1 97 ? -2.968 7.928 18.626 1.00 92.69 97 ASN A N 1
ATOM 740 C CA . ASN A 1 97 ? -3.380 6.936 19.628 1.00 92.69 97 ASN A CA 1
ATOM 741 C C . ASN A 1 97 ? -4.815 7.150 20.156 1.00 92.69 97 ASN A C 1
ATOM 74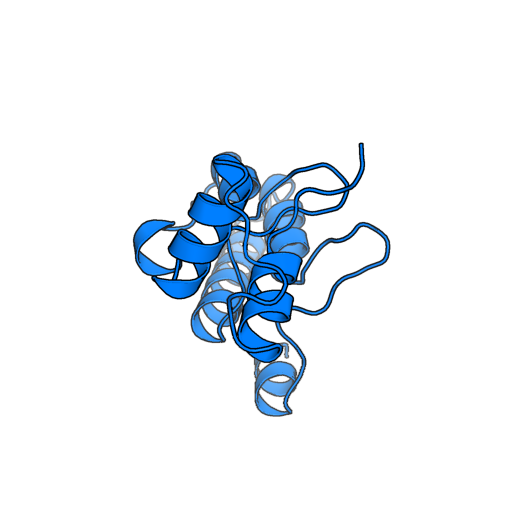3 O O . ASN A 1 97 ? -5.089 6.979 21.346 1.00 92.69 97 ASN A O 1
ATOM 747 N N . ILE A 1 98 ? -5.740 7.543 19.279 1.00 95.44 98 ILE A N 1
ATOM 748 C CA . ILE A 1 98 ? -7.146 7.754 19.635 1.00 95.44 98 ILE A CA 1
ATOM 749 C C . ILE A 1 98 ? -7.795 6.387 19.882 1.00 95.44 98 ILE A C 1
ATOM 751 O O . ILE A 1 98 ? -7.686 5.477 19.059 1.00 95.44 98 ILE A O 1
ATOM 755 N N . SER A 1 99 ? -8.484 6.229 21.015 1.00 95.12 99 SER A N 1
ATOM 756 C CA . SER A 1 99 ? -9.229 5.000 21.311 1.00 95.12 99 SER A CA 1
ATOM 757 C C . SER A 1 99 ? -10.411 4.848 20.354 1.00 95.12 99 SER A C 1
ATOM 759 O O . SER A 1 99 ? -11.211 5.768 20.213 1.00 95.12 99 SER A O 1
ATOM 761 N N . TYR A 1 100 ? -10.526 3.684 19.715 1.00 94.56 100 TYR A N 1
ATOM 762 C CA . TYR A 1 100 ? -11.617 3.374 18.783 1.00 94.56 100 TYR A CA 1
ATOM 763 C C . TYR A 1 100 ? -12.287 2.017 19.047 1.00 94.56 100 TYR A C 1
ATOM 765 O O . TYR A 1 100 ? -13.374 1.762 18.538 1.00 94.56 100 TYR A O 1
ATOM 773 N N . LYS A 1 101 ? -11.661 1.131 19.831 1.00 94.50 101 LYS A N 1
ATOM 774 C CA . LYS A 1 101 ? -12.170 -0.227 20.079 1.00 94.50 101 LYS A CA 1
ATOM 775 C C . LYS A 1 101 ? -13.438 -0.174 20.932 1.00 94.50 101 LYS A C 1
ATOM 777 O O . LYS A 1 101 ? -13.398 0.379 22.025 1.00 94.50 101 LYS A O 1
ATOM 782 N N . GLY A 1 102 ? -14.529 -0.761 20.447 1.00 95.25 102 GLY A N 1
ATOM 783 C CA . GLY A 1 102 ? -15.852 -0.721 21.074 1.00 95.25 102 GLY A CA 1
ATOM 784 C C . GLY A 1 102 ? -16.621 0.590 20.868 1.00 95.25 102 GLY A C 1
ATOM 785 O O . GLY A 1 102 ? -17.797 0.648 21.215 1.00 95.25 102 GLY A O 1
ATOM 786 N N . GLU A 1 103 ? -15.990 1.611 20.280 1.00 95.81 103 GLU A N 1
ATOM 787 C CA . GLU A 1 103 ? -16.584 2.936 20.030 1.00 95.81 103 GLU A CA 1
ATOM 788 C C . GLU A 1 103 ? -17.103 3.082 18.590 1.00 95.81 103 GLU A C 1
ATOM 790 O O . GLU A 1 103 ? -17.908 3.962 18.288 1.00 95.81 103 GLU A O 1
ATOM 795 N N . VAL A 1 104 ? -16.639 2.221 17.679 1.00 94.75 104 VAL A N 1
ATOM 796 C CA . VAL A 1 104 ? -17.040 2.204 16.267 1.00 94.75 104 VAL A CA 1
ATOM 797 C C . VAL A 1 104 ? -17.516 0.803 15.862 1.00 94.75 104 VAL A C 1
ATOM 799 O O . VAL A 1 104 ? -17.152 -0.177 16.512 1.00 94.75 104 VAL A O 1
ATOM 802 N N . PRO A 1 105 ? -18.322 0.666 14.790 1.00 96.81 105 PRO A N 1
ATOM 803 C CA . PRO A 1 105 ? -18.719 -0.644 14.275 1.00 96.81 105 PRO A CA 1
ATOM 804 C C . PRO A 1 105 ? -17.512 -1.533 13.941 1.00 96.81 105 PRO A C 1
ATOM 806 O O . PRO A 1 105 ? -16.475 -1.029 13.509 1.00 96.81 105 PRO A O 1
ATOM 809 N N . THR A 1 106 ? -17.664 -2.854 14.061 1.00 95.00 106 THR A N 1
ATOM 810 C CA . THR A 1 106 ? -16.577 -3.830 13.846 1.00 95.00 106 THR A CA 1
ATOM 811 C C . THR A 1 106 ? -15.899 -3.678 12.483 1.00 95.00 106 THR A C 1
ATOM 813 O O . THR A 1 106 ? -14.674 -3.648 12.416 1.00 95.00 106 THR A O 1
ATOM 816 N N . ASP A 1 107 ? -16.666 -3.443 11.416 1.00 93.31 107 ASP A N 1
ATOM 817 C CA . ASP A 1 107 ? -16.116 -3.222 10.069 1.00 93.31 107 ASP A CA 1
ATOM 818 C C . ASP A 1 107 ? -15.208 -1.978 9.994 1.00 93.31 107 ASP A C 1
ATOM 820 O O . ASP A 1 107 ? -14.265 -1.911 9.201 1.00 93.31 107 ASP A O 1
ATOM 824 N N . VAL A 1 108 ? -15.490 -0.958 10.813 1.00 92.81 108 VAL A N 1
ATOM 825 C CA . VAL A 1 108 ? -14.666 0.253 10.920 1.00 92.81 108 VAL A CA 1
ATOM 826 C C . VAL A 1 108 ? -13.423 -0.028 11.754 1.00 92.81 108 VAL A C 1
ATOM 828 O O . VAL A 1 108 ? -12.345 0.439 11.392 1.00 92.81 108 VAL A O 1
ATOM 831 N N . GLU A 1 109 ? -13.530 -0.820 12.823 1.00 94.69 109 GLU A N 1
ATOM 832 C CA . GLU A 1 109 ? -12.349 -1.258 13.567 1.00 94.69 109 GLU A CA 1
ATOM 833 C C . GLU A 1 109 ? -11.380 -2.035 12.681 1.00 94.69 109 GLU A C 1
ATOM 835 O O . GLU A 1 109 ? -10.181 -1.780 12.728 1.00 94.69 109 GLU A O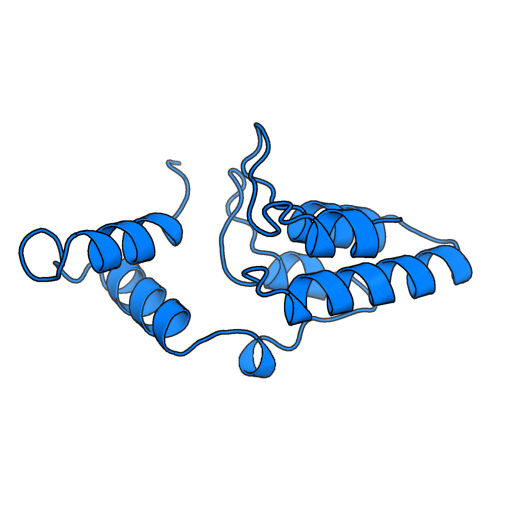 1
ATOM 840 N N . ASP A 1 110 ? -11.882 -2.965 11.871 1.00 92.38 110 ASP A N 1
ATOM 841 C CA . ASP A 1 110 ? -11.051 -3.780 10.986 1.00 92.38 110 ASP A CA 1
ATOM 842 C C . ASP A 1 110 ? -10.399 -2.924 9.895 1.00 92.38 110 ASP A C 1
ATOM 844 O O . ASP A 1 110 ? -9.215 -3.087 9.596 1.00 92.38 110 ASP A O 1
ATOM 848 N N . TRP A 1 111 ? -11.115 -1.912 9.397 1.00 91.69 111 TRP A N 1
ATOM 849 C CA . TRP A 1 111 ? -10.545 -0.902 8.506 1.00 91.69 111 TRP A CA 1
ATOM 850 C C . TRP A 1 111 ? -9.436 -0.067 9.162 1.00 91.69 111 TRP A C 1
ATOM 852 O O . TRP A 1 111 ? -8.436 0.265 8.523 1.00 91.69 111 TRP A O 1
ATOM 862 N N . ILE A 1 112 ? -9.593 0.299 10.437 1.00 93.12 112 ILE A N 1
ATOM 863 C CA . ILE A 1 112 ? -8.550 1.014 11.180 1.00 93.12 112 ILE A CA 1
ATOM 864 C C . ILE A 1 112 ? -7.350 0.086 11.400 1.00 93.12 112 ILE A C 1
ATOM 866 O O . ILE A 1 112 ? -6.221 0.481 11.116 1.00 93.12 112 ILE A O 1
ATOM 870 N N . LYS A 1 113 ? -7.576 -1.165 11.826 1.00 90.38 113 LYS A N 1
ATOM 871 C CA . LYS A 1 113 ? -6.523 -2.178 12.022 1.00 90.38 113 LYS A CA 1
ATOM 872 C C . LYS A 1 113 ? -5.705 -2.413 10.754 1.00 90.38 113 LYS A C 1
ATOM 874 O O . LYS A 1 113 ? -4.494 -2.567 10.837 1.00 90.38 113 LYS A O 1
ATOM 879 N N . PHE A 1 114 ? -6.342 -2.374 9.588 1.00 87.31 114 PHE A N 1
ATOM 880 C CA . PHE A 1 114 ? -5.676 -2.512 8.292 1.00 87.31 114 PHE A CA 1
ATOM 881 C C . PHE A 1 114 ? -4.565 -1.470 8.043 1.00 87.31 114 PHE A C 1
ATOM 883 O O . PHE A 1 114 ? -3.637 -1.745 7.287 1.00 87.31 114 PHE A O 1
ATOM 890 N N . HIS A 1 115 ? -4.622 -0.301 8.694 1.00 89.06 115 HIS A N 1
ATOM 891 C CA . HIS A 1 115 ? -3.613 0.762 8.585 1.00 89.06 115 HIS A CA 1
ATOM 892 C C . HIS A 1 115 ? -2.596 0.755 9.741 1.00 89.06 115 HIS A C 1
ATOM 894 O O . HIS A 1 115 ? -1.802 1.689 9.868 1.00 89.06 115 HIS A O 1
ATOM 900 N N . MET A 1 116 ? -2.622 -0.257 10.617 1.00 86.00 116 MET A N 1
ATOM 901 C CA . MET A 1 116 ? -1.683 -0.353 11.734 1.00 86.00 116 MET A CA 1
ATOM 902 C C . MET A 1 116 ? -0.237 -0.443 11.252 1.00 86.00 116 MET A C 1
ATOM 904 O O . MET A 1 116 ? 0.073 -1.074 10.243 1.00 86.00 116 MET A O 1
ATOM 908 N N . LYS A 1 117 ? 0.661 0.176 12.021 1.00 78.00 117 LYS A N 1
ATOM 909 C CA . LYS A 1 117 ? 2.100 0.032 11.806 1.00 78.00 117 LYS A CA 1
ATOM 910 C C . LYS A 1 117 ? 2.508 -1.416 12.124 1.00 78.00 117 LYS A C 1
ATOM 912 O O . LYS A 1 117 ? 1.945 -1.994 13.060 1.00 78.00 117 LYS A O 1
ATOM 917 N N . PRO A 1 118 ? 3.467 -1.997 11.384 1.00 73.62 118 PRO A N 1
ATOM 918 C CA . PRO A 1 118 ? 3.996 -3.319 11.695 1.00 73.62 118 PRO A CA 1
ATOM 919 C C . PRO A 1 118 ? 4.540 -3.343 13.121 1.00 73.62 118 PRO A C 1
ATOM 921 O O . PRO A 1 118 ? 5.074 -2.338 13.599 1.00 73.62 118 PRO A O 1
ATOM 924 N N . ALA A 1 119 ? 4.411 -4.485 13.794 1.00 64.56 119 ALA A N 1
ATOM 925 C CA . ALA A 1 119 ? 5.073 -4.683 15.075 1.00 64.56 119 ALA A CA 1
ATOM 926 C C . ALA A 1 119 ? 6.594 -4.600 14.863 1.00 64.56 119 ALA A C 1
ATOM 928 O O . ALA A 1 119 ? 7.140 -5.345 14.050 1.00 64.56 119 ALA A O 1
ATOM 929 N N . THR A 1 120 ? 7.235 -3.658 15.557 1.00 51.03 120 THR A N 1
ATOM 930 C CA . THR A 1 120 ? 8.696 -3.481 15.605 1.00 51.03 120 THR A CA 1
ATOM 931 C C . THR A 1 120 ? 9.375 -4.598 16.375 1.00 51.03 120 THR A C 1
ATOM 933 O O . THR A 1 120 ? 8.813 -4.962 17.436 1.00 51.03 120 THR A O 1
#

Radius of gyration: 15.17 Å; chains: 1; bounding box: 35×26×44 Å

Foldseek 3Di:
DVVVCLVVPPDQCDADPQRDGPLNVLLVVQLVDDDPVVNVVSLVVNVSSLVSQHDQQAQTLVRDGSQNSQVSGPRHDDCVVRQDPLNVVLCVCQVVVPDDVVVDDPVSVVSSVRRDGHDD

Sequence (120 aa):
MAWLLIDLGADVNAIDKDGNRPLHLVYSQLATMTDEKELEHFGQFADMLVQSGAHVDVLNNKGESCVELSKSTNFPLDVVAHTSLKCLTARTILDNNISYKGEVPTDVEDWIKFHMKPAT

Secondary structure (DSSP, 8-state):
-HHHHHHTT--TT---TTS--HHHHHHHHHTT---HHHHHHHHHHHHHHHHTT--SS-B-TTS-BHHHHHTTSSS---HHHH--HHHHHHHHHHHTT---TTTS-HHHHHHHHTTPPPP-

Organism: Pinctada imbricata (NCBI:txid66713)

pLDDT: mean 88.87, std 6.73, range [51.03, 96.81]